Protein AF-A0A4P9WV22-F1 (afdb_monomer_lite)

pLDDT: mean 94.29, std 5.66, range [68.19, 98.5]

Radius of gyration: 11.95 Å; chains: 1; bounding box: 24×24×28 Å

InterPro domains:
  IPR004045 Glutathione S-transferase, N-terminal [PF02798] (4-52)
  IPR036249 Thioredoxin-like superfamily [SSF52833] (2-53)

Structure (mmCIF, N/CA/C/O backbone):
data_AF-A0A4P9WV22-F1
#
_entry.id   AF-A0A4P9WV22-F1
#
loop_
_atom_site.group_PDB
_atom_site.id
_atom_site.type_symbol
_atom_site.label_atom_id
_atom_site.label_alt_id
_atom_site.label_comp_id
_atom_site.label_asym_id
_atom_site.label_entity_id
_atom_site.label_seq_id
_atom_site.pdbx_PDB_ins_code
_atom_site.Cartn_x
_atom_site.Cartn_y
_atom_site.Cartn_z
_atom_site.occupancy
_atom_site.B_iso_or_equiv
_atom_site.auth_seq_id
_atom_s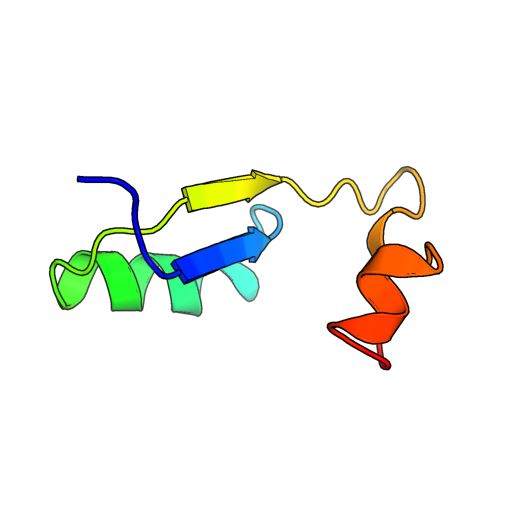ite.auth_comp_id
_atom_site.auth_asym_id
_atom_site.auth_atom_id
_atom_site.pdbx_PDB_model_num
ATOM 1 N N . ILE A 1 1 ? -5.665 -10.694 15.771 1.00 68.19 1 ILE A N 1
ATOM 2 C CA . ILE A 1 1 ? -6.666 -10.779 14.683 1.00 68.19 1 ILE A CA 1
ATOM 3 C C . ILE A 1 1 ? -5.882 -10.597 13.397 1.00 68.19 1 ILE A C 1
ATOM 5 O O . ILE A 1 1 ? -5.088 -9.665 13.351 1.00 68.19 1 ILE A O 1
ATOM 9 N N . MET A 1 2 ? -5.978 -11.524 12.444 1.00 76.50 2 MET A N 1
ATOM 10 C CA . MET A 1 2 ? -5.390 -11.296 11.121 1.00 76.50 2 MET A CA 1
ATOM 11 C C . MET A 1 2 ? -6.293 -10.286 10.404 1.00 76.50 2 MET A C 1
ATOM 13 O O . MET A 1 2 ? -7.499 -10.524 10.380 1.00 76.50 2 MET A O 1
ATOM 17 N N . PRO A 1 3 ? -5.771 -9.144 9.936 1.00 87.38 3 PRO A N 1
ATOM 18 C CA . PRO A 1 3 ? -6.594 -8.134 9.283 1.00 87.38 3 PRO A CA 1
ATOM 19 C C . PRO A 1 3 ? -7.115 -8.631 7.929 1.00 87.38 3 PRO A C 1
ATOM 21 O O . PRO A 1 3 ? -6.386 -9.286 7.190 1.00 87.38 3 PRO A O 1
ATOM 24 N N . ASP A 1 4 ? -8.352 -8.265 7.586 1.00 94.56 4 ASP A N 1
ATOM 25 C CA . ASP A 1 4 ? -8.970 -8.595 6.289 1.00 94.56 4 ASP A CA 1
ATOM 26 C C . ASP A 1 4 ? -8.503 -7.668 5.149 1.00 94.56 4 ASP A C 1
ATOM 28 O O . ASP A 1 4 ? -8.804 -7.899 3.978 1.00 94.56 4 ASP A O 1
ATOM 32 N N . ILE A 1 5 ? -7.785 -6.592 5.487 1.00 96.69 5 ILE A N 1
ATOM 33 C CA . ILE A 1 5 ? -7.288 -5.590 4.544 1.00 96.69 5 ILE A CA 1
ATOM 34 C C . ILE A 1 5 ? -5.770 -5.697 4.453 1.00 96.69 5 ILE A C 1
ATOM 36 O O . ILE A 1 5 ? -5.078 -5.514 5.452 1.00 96.69 5 ILE A O 1
ATOM 40 N N . THR A 1 6 ? -5.252 -5.881 3.240 1.00 97.00 6 THR A N 1
ATOM 41 C CA . THR A 1 6 ? -3.832 -5.686 2.924 1.00 97.00 6 THR A CA 1
ATOM 42 C C . THR A 1 6 ? -3.666 -4.391 2.131 1.00 97.00 6 THR A C 1
ATOM 44 O O . THR A 1 6 ? -4.191 -4.250 1.026 1.00 97.00 6 THR A O 1
ATOM 47 N N . LEU A 1 7 ? -2.927 -3.431 2.688 1.00 96.25 7 LEU A N 1
ATOM 48 C CA . LEU A 1 7 ? -2.609 -2.155 2.055 1.00 96.25 7 LEU A CA 1
ATOM 49 C C . LEU A 1 7 ? -1.236 -2.230 1.380 1.00 96.25 7 LEU A C 1
ATOM 51 O O . LEU A 1 7 ? -0.206 -2.067 2.035 1.00 96.25 7 LEU A O 1
ATOM 55 N N . TYR A 1 8 ? -1.234 -2.431 0.063 1.00 96.56 8 TYR A N 1
ATOM 56 C CA . TYR A 1 8 ? -0.042 -2.280 -0.773 1.00 96.56 8 TYR A CA 1
ATOM 57 C C . TYR A 1 8 ? 0.214 -0.799 -1.039 1.00 96.56 8 TYR A C 1
ATOM 59 O O . TYR A 1 8 ? -0.579 -0.141 -1.714 1.00 96.56 8 TYR A O 1
ATOM 67 N N . THR A 1 9 ? 1.288 -0.248 -0.482 1.00 95.69 9 THR A N 1
ATOM 68 C CA . THR A 1 9 ? 1.551 1.188 -0.585 1.00 95.69 9 THR A CA 1
ATOM 69 C C . THR A 1 9 ? 3.030 1.536 -0.420 1.00 95.69 9 THR A C 1
ATOM 71 O O . THR A 1 9 ? 3.859 0.710 -0.048 1.00 95.69 9 THR A O 1
ATOM 74 N N . LEU A 1 10 ? 3.364 2.793 -0.700 1.00 94.69 10 LEU A N 1
ATOM 75 C CA . LEU A 1 10 ? 4.678 3.390 -0.472 1.00 94.69 10 LEU A CA 1
ATOM 76 C C . LEU A 1 10 ? 4.502 4.791 0.138 1.00 94.69 10 LEU A C 1
ATOM 78 O O . LEU A 1 10 ? 3.492 5.439 -0.158 1.00 94.69 10 LEU A O 1
ATOM 82 N N . PRO A 1 11 ? 5.445 5.289 0.958 1.00 88.81 11 PRO A N 1
ATOM 83 C CA . PRO A 1 11 ? 5.271 6.508 1.746 1.00 88.81 11 PRO A CA 1
ATOM 84 C C . PRO A 1 11 ? 5.396 7.768 0.877 1.00 88.81 11 PRO A C 1
ATOM 86 O O . PRO A 1 11 ? 6.428 8.431 0.835 1.00 88.81 11 PRO A O 1
ATOM 89 N N . THR A 1 12 ? 4.317 8.110 0.175 1.00 88.62 12 THR A N 1
ATOM 90 C CA . THR A 1 12 ? 4.164 9.375 -0.554 1.00 88.62 12 THR A CA 1
ATOM 91 C C . THR A 1 12 ? 2.974 10.156 -0.003 1.00 88.62 12 THR A C 1
ATOM 93 O O . THR A 1 12 ? 2.046 9.576 0.564 1.00 88.62 12 THR A O 1
ATOM 96 N N . ALA A 1 13 ? 2.962 11.477 -0.206 1.00 86.12 13 ALA A N 1
ATOM 97 C CA . ALA A 1 13 ? 1.863 12.332 0.253 1.00 86.12 13 ALA A CA 1
ATOM 98 C C . ALA A 1 13 ? 0.490 11.886 -0.293 1.00 86.12 13 ALA A C 1
ATOM 100 O O . ALA A 1 13 ? -0.517 11.968 0.406 1.00 86.12 13 ALA A O 1
ATOM 101 N N . ASN A 1 14 ? 0.446 11.363 -1.524 1.00 82.38 14 ASN A N 1
ATOM 102 C CA . ASN A 1 14 ? -0.790 10.847 -2.115 1.00 82.38 14 ASN A CA 1
ATOM 103 C C . ASN A 1 14 ? -1.258 9.545 -1.458 1.00 82.38 14 ASN A C 1
ATOM 105 O O . ASN A 1 14 ? -2.458 9.349 -1.268 1.00 82.38 14 ASN A O 1
ATOM 109 N N . ASN A 1 15 ? -0.315 8.691 -1.079 1.00 84.50 15 ASN A N 1
ATOM 110 C CA . ASN A 1 15 ? -0.578 7.354 -0.563 1.00 84.50 15 ASN A CA 1
ATOM 111 C C . ASN A 1 15 ? -0.918 7.327 0.933 1.00 84.50 15 ASN A C 1
ATOM 113 O O . ASN A 1 15 ? -1.568 6.390 1.393 1.00 84.50 15 ASN A O 1
ATOM 117 N N . ALA A 1 16 ? -0.546 8.374 1.678 1.00 92.06 16 ALA A N 1
ATOM 118 C CA . ALA A 1 16 ? -0.877 8.520 3.096 1.00 92.06 16 ALA A CA 1
ATOM 119 C C . ALA A 1 16 ? -2.392 8.623 3.364 1.00 92.06 16 ALA A C 1
ATOM 121 O O . ALA A 1 16 ? -2.847 8.345 4.469 1.00 92.06 16 ALA A O 1
ATOM 122 N N . LYS A 1 17 ? -3.196 8.988 2.355 1.00 94.00 17 LYS A N 1
ATOM 123 C CA . LYS A 1 17 ? -4.650 9.174 2.495 1.00 94.00 17 LYS A CA 1
ATOM 124 C C . LYS A 1 17 ? -5.355 7.914 3.002 1.00 94.00 17 LYS A C 1
ATOM 126 O O . LYS A 1 17 ? -6.204 8.008 3.884 1.00 94.00 17 LYS A O 1
ATOM 131 N N . ILE A 1 18 ? -5.001 6.749 2.453 1.00 95.25 18 ILE A N 1
ATOM 132 C CA . ILE A 1 18 ? -5.664 5.484 2.795 1.00 95.25 18 ILE A CA 1
ATOM 133 C C . ILE A 1 18 ? -5.237 5.003 4.179 1.00 95.25 18 ILE A C 1
ATOM 135 O O . ILE A 1 18 ? -6.101 4.647 4.973 1.00 95.25 18 ILE A O 1
ATOM 139 N N . SER A 1 19 ? -3.943 5.069 4.512 1.00 95.06 19 SER A N 1
ATOM 140 C CA . SER A 1 19 ? -3.483 4.726 5.861 1.00 95.06 19 SER A CA 1
ATOM 141 C C . SER A 1 19 ? -4.116 5.646 6.906 1.00 95.06 19 SER A C 1
ATOM 143 O O . SER A 1 19 ? -4.675 5.155 7.875 1.00 95.06 19 SER A O 1
ATOM 145 N N . SER A 1 20 ? -4.148 6.966 6.681 1.00 96.19 20 SER A N 1
ATOM 146 C CA . SER A 1 20 ? -4.793 7.904 7.611 1.00 96.19 20 SER A CA 1
ATOM 147 C C . SER A 1 20 ? -6.281 7.619 7.806 1.00 96.19 20 SER A C 1
ATOM 149 O O . SER A 1 20 ? -6.766 7.707 8.929 1.00 96.19 20 SER A O 1
ATOM 151 N N . LEU A 1 21 ? -7.008 7.264 6.742 1.00 96.50 21 LEU A N 1
ATOM 152 C CA . LEU A 1 21 ? -8.416 6.888 6.854 1.00 96.50 21 LEU A CA 1
ATOM 153 C C . LEU A 1 21 ? -8.599 5.616 7.694 1.00 96.50 21 LEU A C 1
ATOM 155 O O . LEU A 1 21 ? -9.472 5.586 8.556 1.00 96.50 21 LEU A O 1
ATOM 159 N N . LEU A 1 22 ? -7.783 4.586 7.458 1.00 96.50 22 LEU A N 1
ATOM 160 C CA . LEU A 1 22 ? -7.853 3.327 8.206 1.00 96.50 22 LEU A CA 1
ATOM 161 C C . LEU A 1 22 ? -7.556 3.539 9.697 1.00 96.50 22 LEU A C 1
ATOM 163 O O . LEU A 1 22 ? -8.303 3.033 10.533 1.00 96.50 22 LEU A O 1
ATOM 167 N N . GLU A 1 23 ? -6.551 4.357 10.026 1.00 96.25 23 GLU A N 1
ATOM 168 C CA . GLU A 1 23 ? -6.253 4.745 11.413 1.00 96.25 23 GLU A CA 1
ATOM 169 C C . GLU A 1 23 ? -7.409 5.534 12.053 1.00 96.25 23 GLU A C 1
ATOM 171 O O . GLU A 1 23 ? -7.832 5.222 13.163 1.00 96.25 23 GLU A O 1
ATOM 176 N N . LEU A 1 24 ? -7.974 6.528 11.351 1.00 97.94 24 LEU A N 1
ATOM 177 C CA . LEU A 1 24 ? -9.094 7.338 11.859 1.00 97.94 24 LEU A CA 1
ATOM 178 C C . LEU A 1 24 ? -10.350 6.505 12.142 1.00 97.94 24 LEU A C 1
ATOM 180 O O . LEU A 1 24 ? -11.102 6.817 13.063 1.00 97.94 24 LEU A O 1
ATOM 184 N N . LEU A 1 25 ? -10.582 5.460 11.348 1.00 97.44 25 LEU A N 1
ATOM 185 C CA . LEU A 1 25 ? -11.704 4.535 11.513 1.00 97.44 25 LEU A CA 1
ATOM 186 C C . LEU A 1 25 ? -11.388 3.367 12.460 1.00 97.44 25 LEU A C 1
ATOM 188 O O . LEU A 1 25 ? -12.265 2.539 12.701 1.00 97.44 25 LEU A O 1
ATOM 192 N N . ASN A 1 26 ? -10.165 3.295 12.999 1.00 96.31 26 ASN A N 1
ATOM 193 C CA . ASN A 1 26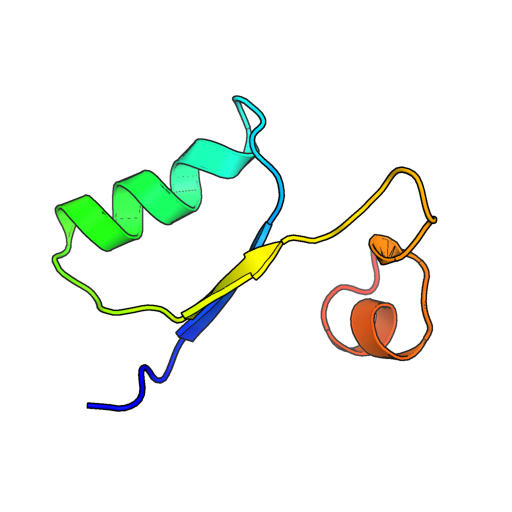 ? -9.679 2.199 13.838 1.00 96.31 26 ASN A CA 1
ATOM 194 C C . ASN A 1 26 ? -9.852 0.811 13.179 1.00 96.31 26 ASN A C 1
ATOM 196 O O . ASN A 1 26 ? -10.231 -0.167 13.828 1.00 96.31 26 ASN A O 1
ATOM 200 N N . ILE A 1 27 ? -9.605 0.733 11.867 1.00 96.06 27 ILE A N 1
ATOM 201 C CA . ILE A 1 27 ? -9.673 -0.504 11.081 1.00 96.06 27 ILE A CA 1
ATOM 202 C C . ILE A 1 27 ? -8.266 -1.086 10.973 1.00 96.06 27 ILE A C 1
ATOM 204 O O . ILE A 1 27 ? -7.359 -0.446 10.450 1.00 96.06 27 ILE A O 1
ATOM 208 N N . SER A 1 28 ? -8.086 -2.322 11.438 1.00 96.38 28 SER A N 1
ATOM 209 C CA . SER A 1 28 ? -6.805 -3.024 11.326 1.00 96.38 28 SER A CA 1
ATOM 210 C C . SER A 1 28 ? -6.511 -3.415 9.874 1.00 96.38 28 SER A C 1
ATOM 212 O O . SER A 1 28 ? -7.387 -3.922 9.174 1.00 96.38 28 SER A O 1
ATOM 214 N N . TYR A 1 29 ? -5.268 -3.214 9.436 1.00 96.56 29 TYR A N 1
ATOM 215 C CA . TYR A 1 29 ? -4.782 -3.601 8.113 1.00 96.56 29 TYR A CA 1
ATOM 216 C C . TYR A 1 29 ? -3.354 -4.147 8.190 1.00 96.56 29 TYR A C 1
ATOM 218 O O . TYR A 1 29 ? -2.570 -3.791 9.070 1.00 96.56 29 TYR A O 1
ATOM 226 N N . GLU A 1 30 ? -3.005 -5.014 7.247 1.00 96.56 30 GLU A N 1
ATOM 227 C CA . GLU A 1 30 ? -1.632 -5.417 6.985 1.00 96.56 30 GLU A CA 1
ATOM 228 C C . GLU A 1 30 ? -0.991 -4.395 6.047 1.00 96.56 30 GLU A C 1
ATOM 230 O O . GLU A 1 30 ? -1.461 -4.171 4.933 1.00 96.56 30 GLU A O 1
ATOM 235 N N . TYR A 1 31 ? 0.105 -3.784 6.480 1.00 95.12 31 TYR A N 1
ATOM 236 C CA . TYR A 1 31 ? 0.903 -2.926 5.616 1.00 95.12 31 TYR A CA 1
ATOM 237 C C . TYR A 1 31 ? 1.849 -3.768 4.752 1.00 95.12 31 TYR A C 1
ATOM 239 O O . TYR A 1 31 ? 2.657 -4.542 5.270 1.00 95.12 31 TYR A O 1
ATOM 247 N N . ARG A 1 32 ? 1.802 -3.568 3.433 1.00 96.56 32 ARG A N 1
ATOM 248 C CA . ARG A 1 32 ? 2.756 -4.132 2.474 1.00 96.56 32 ARG A CA 1
ATOM 249 C C . ARG A 1 32 ? 3.445 -3.008 1.720 1.00 96.56 32 ARG A C 1
ATOM 251 O O . ARG A 1 32 ? 2.816 -2.281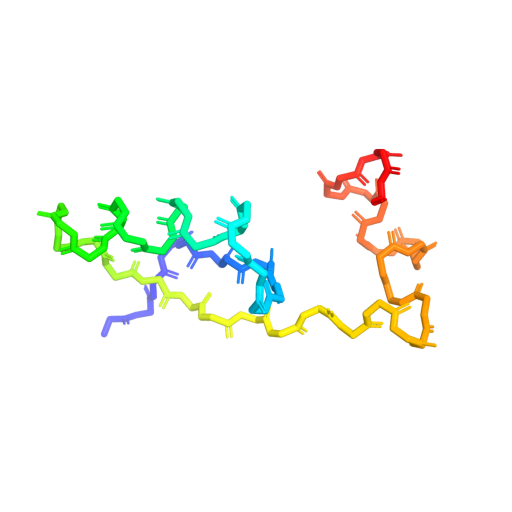 0.955 1.00 96.56 32 ARG A O 1
ATOM 258 N N . PHE A 1 33 ? 4.749 -2.875 1.941 1.00 96.81 33 PHE A N 1
ATOM 259 C CA . PHE A 1 33 ? 5.559 -1.943 1.170 1.00 96.81 33 PHE A CA 1
ATOM 260 C C . PHE A 1 33 ? 5.630 -2.401 -0.288 1.00 96.81 33 PHE A C 1
ATOM 262 O O . PHE A 1 33 ? 5.974 -3.553 -0.534 1.00 96.81 33 PHE A O 1
ATOM 269 N N . LEU A 1 34 ? 5.316 -1.498 -1.217 1.00 96.19 34 LEU A N 1
ATOM 270 C CA . LEU A 1 34 ? 5.423 -1.713 -2.656 1.00 96.19 34 LEU A CA 1
ATOM 271 C C . LEU A 1 34 ? 6.647 -0.955 -3.192 1.00 96.19 34 LEU A C 1
ATOM 273 O O . LEU A 1 34 ? 6.631 0.272 -3.330 1.00 96.19 34 LEU A O 1
ATOM 277 N N . ASP A 1 35 ? 7.722 -1.681 -3.482 1.00 96.00 35 ASP A N 1
ATOM 278 C CA . ASP A 1 35 ? 8.997 -1.141 -3.941 1.00 96.00 35 ASP A CA 1
ATOM 279 C C . ASP A 1 35 ? 8.943 -0.794 -5.436 1.00 96.00 35 ASP A C 1
ATOM 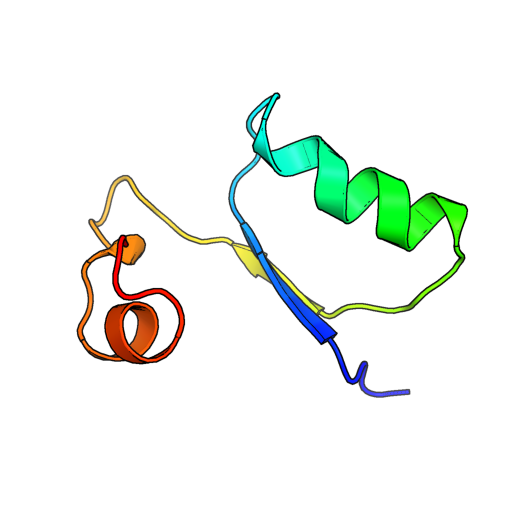281 O O . ASP A 1 35 ? 9.333 -1.554 -6.329 1.00 96.00 35 ASP A O 1
ATOM 285 N N . VAL A 1 36 ? 8.467 0.415 -5.725 1.00 94.69 36 VAL A N 1
ATOM 286 C CA . VAL A 1 36 ? 8.378 0.917 -7.102 1.00 94.69 36 VAL A CA 1
ATOM 287 C C . VAL A 1 36 ? 9.746 1.075 -7.770 1.00 94.69 36 VAL A C 1
ATOM 289 O O . VAL A 1 36 ? 9.811 1.033 -8.997 1.00 94.69 36 VAL A O 1
ATOM 292 N N . SER A 1 37 ? 10.839 1.193 -7.000 1.00 95.62 37 SER A N 1
ATOM 293 C CA . SER A 1 37 ? 12.199 1.291 -7.551 1.00 95.62 37 SER A CA 1
ATOM 294 C C . SER A 1 37 ? 12.651 -0.010 -8.217 1.00 95.62 37 SER A C 1
ATOM 296 O O . SER A 1 37 ? 13.447 0.014 -9.154 1.00 95.62 37 SER A O 1
ATOM 298 N N . LYS A 1 38 ? 12.082 -1.138 -7.781 1.00 97.62 38 LYS A N 1
ATOM 299 C CA . LYS A 1 38 ? 12.285 -2.466 -8.369 1.00 97.62 38 LYS A CA 1
ATOM 300 C C . LYS A 1 38 ? 11.217 -2.844 -9.388 1.00 97.62 38 LYS A C 1
ATOM 302 O O . LYS A 1 38 ? 11.198 -3.980 -9.841 1.00 97.62 38 LYS A O 1
ATOM 307 N N . MET A 1 39 ? 10.340 -1.909 -9.759 1.00 97.38 39 MET A N 1
ATOM 308 C CA . MET A 1 39 ? 9.206 -2.160 -10.653 1.00 97.38 39 MET A CA 1
ATOM 309 C C . MET A 1 39 ? 8.192 -3.180 -10.104 1.00 97.38 39 MET A C 1
ATOM 311 O O . MET A 1 39 ? 7.435 -3.753 -10.882 1.00 97.38 39 MET A O 1
ATOM 315 N N . GLU A 1 40 ? 8.096 -3.351 -8.778 1.00 98.06 40 GLU A N 1
ATOM 316 C CA . GLU A 1 40 ? 7.181 -4.325 -8.149 1.00 98.06 40 GLU A CA 1
ATOM 317 C C . GLU A 1 40 ? 5.709 -4.078 -8.540 1.00 98.06 40 GLU A C 1
ATOM 319 O O . GLU A 1 40 ? 4.966 -4.998 -8.868 1.00 98.06 40 GLU A O 1
ATOM 324 N N . HIS A 1 41 ? 5.312 -2.806 -8.639 1.00 96.69 41 HIS A N 1
ATOM 325 C CA . HIS A 1 41 ? 4.000 -2.367 -9.134 1.00 96.69 41 HIS A CA 1
ATOM 326 C C . HIS A 1 41 ? 3.673 -2.786 -10.584 1.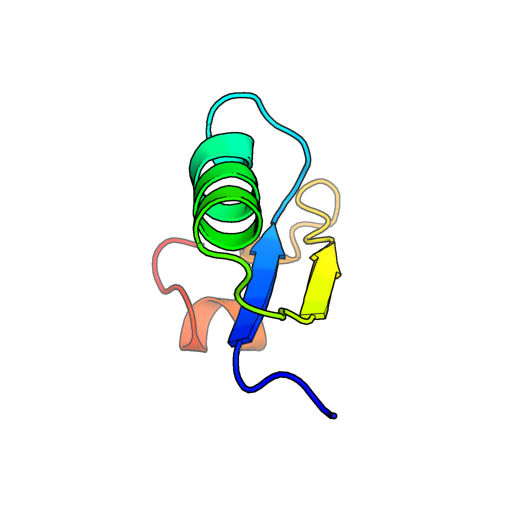00 96.69 41 HIS A C 1
ATOM 328 O O . HIS A 1 41 ? 2.533 -2.666 -11.022 1.00 96.69 41 HIS A O 1
ATOM 334 N N . LYS A 1 42 ? 4.650 -3.260 -11.362 1.00 97.88 42 LYS A N 1
ATOM 335 C CA . LYS A 1 42 ? 4.443 -3.785 -12.721 1.00 97.88 42 LYS A CA 1
ATOM 336 C C . LYS A 1 42 ? 4.568 -5.306 -12.790 1.00 97.88 42 LYS A C 1
ATOM 338 O O . LYS A 1 42 ? 4.444 -5.873 -13.875 1.00 97.88 42 LYS A O 1
ATOM 343 N N . GLU A 1 43 ? 4.799 -5.985 -11.668 1.00 98.38 43 GLU A N 1
ATOM 344 C CA . GLU A 1 43 ? 4.890 -7.439 -11.656 1.00 98.38 43 GLU A CA 1
ATOM 345 C C . GLU A 1 43 ? 3.524 -8.092 -11.937 1.00 98.38 43 GLU A C 1
ATOM 347 O O . GLU A 1 43 ? 2.479 -7.566 -11.538 1.00 98.38 43 GLU A O 1
ATOM 352 N N . PRO A 1 44 ? 3.492 -9.277 -12.583 1.00 98.50 44 PRO A N 1
ATOM 353 C CA . PRO A 1 44 ? 2.239 -9.916 -12.984 1.00 98.50 44 PRO A CA 1
ATOM 354 C C . PRO A 1 44 ? 1.266 -10.200 -11.836 1.00 98.50 44 PRO A C 1
ATOM 356 O O . PRO A 1 44 ? 0.063 -10.292 -12.068 1.00 98.50 44 PRO A O 1
ATOM 359 N N . TRP A 1 45 ? 1.757 -10.386 -10.608 1.00 97.50 45 TRP A N 1
ATOM 360 C CA . TRP A 1 45 ? 0.891 -10.618 -9.453 1.00 97.50 45 TRP A CA 1
ATOM 361 C C . TRP A 1 45 ? 0.197 -9.328 -9.006 1.00 97.50 45 TRP A C 1
ATOM 363 O O . TRP A 1 45 ? -0.995 -9.364 -8.712 1.00 97.50 45 TRP A O 1
ATOM 373 N N . PHE A 1 46 ? 0.902 -8.192 -9.018 1.00 98.00 46 PHE A N 1
ATOM 374 C CA . PHE A 1 46 ? 0.334 -6.912 -8.613 1.00 98.00 46 PHE A CA 1
ATOM 375 C C . PHE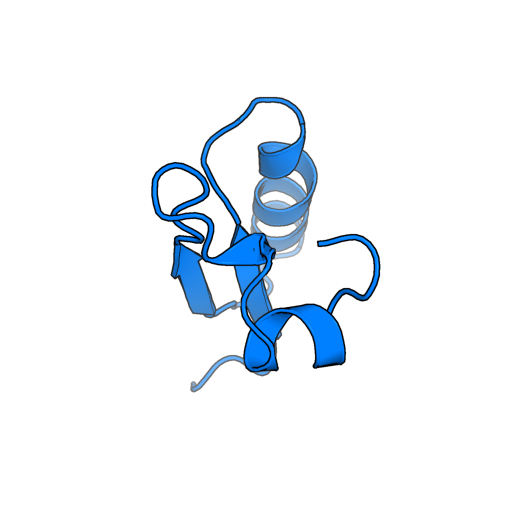 A 1 46 ? -0.612 -6.374 -9.682 1.00 98.00 46 PHE A C 1
ATOM 377 O O . PHE A 1 46 ? -1.688 -5.890 -9.351 1.00 98.00 46 PHE A O 1
ATOM 384 N N . LEU A 1 47 ? -0.298 -6.565 -10.967 1.00 98.12 47 LEU A N 1
ATOM 385 C CA . LEU A 1 47 ? -1.183 -6.177 -12.072 1.00 98.12 47 LEU A CA 1
ATOM 386 C C . LEU A 1 47 ? -2.528 -6.926 -12.077 1.00 98.12 47 LEU A C 1
ATOM 388 O O . LEU A 1 47 ? -3.511 -6.411 -12.604 1.00 98.12 47 LEU A O 1
ATOM 392 N N . LYS A 1 48 ? -2.610 -8.114 -11.461 1.00 98.12 48 LYS A N 1
ATOM 393 C CA . LYS A 1 48 ? -3.896 -8.802 -11.231 1.00 98.12 48 LYS A CA 1
ATOM 394 C C . LYS A 1 48 ? -4.762 -8.099 -10.182 1.00 98.12 48 LYS A C 1
ATOM 396 O O . LYS A 1 48 ? -5.977 -8.263 -10.206 1.00 98.12 48 LYS A O 1
ATOM 401 N N . ILE A 1 49 ? -4.143 -7.351 -9.270 1.00 96.88 49 ILE A N 1
ATOM 402 C CA . ILE A 1 49 ? -4.802 -6.599 -8.195 1.00 96.88 49 ILE A CA 1
ATOM 403 C C . ILE A 1 49 ? -5.100 -5.168 -8.665 1.00 96.88 49 ILE A C 1
ATOM 405 O O . ILE A 1 49 ? -6.225 -4.692 -8.548 1.00 96.88 49 ILE A O 1
ATOM 409 N N . CYS A 1 50 ? -4.097 -4.494 -9.229 1.00 96.31 50 CYS A N 1
ATOM 410 C CA . CYS A 1 50 ? -4.150 -3.129 -9.737 1.00 96.31 50 CYS A CA 1
ATOM 411 C C . CYS A 1 50 ? -3.658 -3.107 -11.197 1.00 96.31 50 CYS A C 1
ATOM 413 O O . CYS A 1 50 ? -2.461 -2.953 -11.437 1.00 96.31 50 CYS A O 1
ATOM 415 N N . PRO A 1 51 ? -4.551 -3.227 -12.199 1.00 97.19 51 PRO A N 1
ATOM 416 C CA . PRO A 1 51 ? -4.161 -3.274 -13.614 1.00 97.19 51 PRO A CA 1
ATOM 417 C C . PRO A 1 51 ? -3.429 -2.028 -14.127 1.00 97.19 51 PRO A C 1
ATOM 419 O O . PRO A 1 51 ? -2.733 -2.096 -15.137 1.00 97.19 51 PRO A O 1
ATOM 422 N N . ASN A 1 52 ? -3.578 -0.888 -13.445 1.00 95.56 52 ASN A N 1
ATOM 423 C CA . ASN A 1 52 ? -2.838 0.332 -13.769 1.00 95.56 52 ASN A CA 1
ATOM 424 C C . ASN A 1 52 ? -1.346 0.223 -13.390 1.00 95.56 52 ASN A C 1
ATOM 426 O O . ASN A 1 52 ? -0.502 0.861 -14.024 1.00 95.56 52 ASN A O 1
ATOM 430 N N . GLY A 1 53 ? -1.031 -0.614 -12.395 1.00 91.31 53 GLY A N 1
ATOM 431 C CA . GLY A 1 53 ? 0.273 -0.715 -11.746 1.00 91.31 53 GLY A CA 1
ATOM 432 C C . GLY A 1 53 ? 0.635 0.561 -11.020 1.00 91.31 53 GLY A C 1
ATOM 433 O O . GLY A 1 53 ? 1.203 1.449 -11.696 1.00 91.31 53 GLY A O 1
#

Secondary structure (DSSP, 8-state):
---S-EEEE-S-TTTHHHHHHHHHTT---EEEE--GGGTGGGSHHHHTT-TT-

Foldseek 3Di:
DAAPAEDEDADDPVSVVVVVVCVVVVGDYHYDYQPVVVVSCVDPVNCVVPVVD

Sequence (53 aa):
IMPDITLYTLPTANNAKISSLLELLNISYEYRFLDVSKMEHKEPWFLKICPNG

Organism: NCBI:txid1555241